Protein AF-A0A5J5QA43-F1 (afdb_monomer_lite)

Sequence (83 aa):
MVERKLGKGGFGQVFVGRRVNGGNERGTGSAAMEVALKFEHRNNKGCNDGPPYEWQVYNALGGSHGVPKVHYKGKQGDYDVMV

Secondary structure (DSSP, 8-state):
-EEEEEEE-SSEEEEEEE-SSS-BTT--GGGBSEEEEEEEETTSTT--SS--HHHHHHHHHTT-TTSPPP--EEEETTEEEE-

InterPro domains:
  IPR011009 Protein kinase-like domain superfamily [SSF56112] (2-83)
  IPR017441 Protein kinase, ATP binding site [PS00107] (6-38)

Organism: Gossypium barbadense (NCBI:txid3634)

Structure (mmCIF, N/CA/C/O backbone):
data_AF-A0A5J5QA43-F1
#
_entry.id   AF-A0A5J5QA43-F1
#
loop_
_atom_site.group_PDB
_atom_site.id
_atom_site.type_symbol
_atom_site.label_atom_id
_atom_site.label_alt_id
_atom_site.label_comp_id
_atom_site.label_asym_id
_atom_site.label_entity_id
_atom_site.label_seq_id
_atom_site.pdbx_PDB_ins_code
_atom_site.Cartn_x
_atom_site.Cartn_y
_atom_site.Cartn_z
_atom_site.occupancy
_atom_site.B_iso_or_equiv
_atom_site.auth_seq_id
_atom_site.auth_comp_id
_atom_site.auth_asym_id
_atom_site.auth_atom_id
_atom_site.pdbx_PDB_model_num
ATOM 1 N N . MET A 1 1 ? -8.434 -10.457 1.290 1.00 89.06 1 MET A N 1
ATOM 2 C CA . MET A 1 1 ? -8.569 -10.709 2.737 1.00 89.06 1 MET A CA 1
ATOM 3 C C . MET A 1 1 ? -7.277 -10.310 3.430 1.00 89.06 1 MET A C 1
ATOM 5 O O . MET A 1 1 ? -6.222 -10.557 2.859 1.00 89.06 1 MET A O 1
ATOM 9 N N . VAL A 1 2 ? -7.356 -9.654 4.591 1.00 94.19 2 VAL A N 1
ATOM 10 C CA . VAL A 1 2 ? -6.181 -9.355 5.432 1.00 94.19 2 VAL A CA 1
ATOM 11 C C . VAL A 1 2 ? -5.834 -10.608 6.230 1.00 94.19 2 VAL A C 1
ATOM 13 O O . VAL A 1 2 ? -6.733 -11.235 6.783 1.00 94.19 2 VAL A O 1
ATOM 16 N N . GLU A 1 3 ? -4.557 -10.965 6.283 1.00 94.44 3 GLU A N 1
ATOM 17 C CA . GLU A 1 3 ? -4.066 -12.123 7.028 1.00 94.44 3 GLU A CA 1
ATOM 18 C C . GLU A 1 3 ? -3.139 -11.670 8.168 1.00 94.44 3 GLU A C 1
ATOM 20 O O . GLU A 1 3 ? -3.510 -10.844 9.003 1.00 94.44 3 GLU A O 1
ATOM 25 N N . ARG A 1 4 ? -1.919 -12.210 8.238 1.00 95.88 4 ARG A N 1
ATOM 26 C CA . ARG A 1 4 ? -0.970 -11.931 9.319 1.00 95.88 4 ARG A CA 1
ATOM 27 C C . ARG A 1 4 ? -0.236 -10.606 9.132 1.00 95.88 4 ARG A C 1
ATOM 29 O O . ARG A 1 4 ? 0.019 -10.157 8.015 1.00 95.88 4 ARG A O 1
ATOM 36 N N . LYS A 1 5 ? 0.205 -10.018 10.241 1.00 97.38 5 LYS A N 1
ATOM 37 C CA . LYS A 1 5 ? 1.074 -8.838 10.231 1.00 97.38 5 LYS A CA 1
ATOM 38 C C . LYS A 1 5 ? 2.476 -9.195 9.729 1.00 97.38 5 LYS A C 1
ATOM 40 O O . LYS A 1 5 ? 3.054 -10.192 10.156 1.00 97.38 5 LYS A O 1
ATOM 45 N N . LEU A 1 6 ? 3.017 -8.358 8.848 1.00 96.75 6 LEU A N 1
ATOM 46 C CA . LEU A 1 6 ? 4.398 -8.422 8.364 1.00 96.75 6 LEU A CA 1
ATOM 47 C C . LEU A 1 6 ? 5.321 -7.505 9.162 1.00 96.75 6 LEU A C 1
ATOM 49 O O . LEU A 1 6 ? 6.446 -7.880 9.466 1.00 96.75 6 LEU A O 1
ATOM 53 N N . GLY A 1 7 ? 4.850 -6.310 9.521 1.00 97.00 7 GLY A N 1
ATOM 54 C CA . GLY A 1 7 ? 5.688 -5.346 10.224 1.00 97.00 7 GLY A CA 1
ATOM 55 C C . GLY A 1 7 ? 4.979 -4.049 10.590 1.00 97.00 7 GLY A C 1
ATOM 56 O O . GLY A 1 7 ? 3.785 -3.861 10.347 1.00 97.00 7 GLY A O 1
ATOM 57 N N . LYS A 1 8 ? 5.731 -3.145 11.220 1.00 94.38 8 LYS A N 1
ATOM 58 C CA . LYS A 1 8 ? 5.315 -1.775 11.534 1.00 94.38 8 LYS A CA 1
ATOM 59 C C . LYS A 1 8 ? 6.429 -0.825 11.099 1.00 94.38 8 LYS A C 1
ATOM 61 O O . LYS A 1 8 ? 7.572 -1.021 11.495 1.00 94.38 8 LYS A O 1
ATOM 66 N N . GLY A 1 9 ? 6.082 0.179 10.303 1.00 89.56 9 GLY A N 1
ATOM 67 C CA . GLY A 1 9 ? 6.960 1.293 9.948 1.00 89.56 9 GLY A CA 1
ATOM 68 C C . GLY A 1 9 ? 6.589 2.563 10.715 1.00 89.56 9 GLY A C 1
ATOM 69 O O . GLY A 1 9 ? 5.675 2.555 11.541 1.00 89.56 9 GLY A O 1
ATOM 70 N N . GLY A 1 10 ? 7.269 3.670 10.408 1.00 87.50 10 GLY A N 1
ATOM 71 C CA . GLY A 1 10 ? 6.993 4.972 11.032 1.00 87.50 10 GLY A CA 1
ATOM 72 C C . GLY A 1 10 ? 5.565 5.474 10.793 1.00 87.50 10 GLY A C 1
ATOM 73 O O . GLY A 1 10 ? 4.941 6.007 11.704 1.00 87.50 10 GLY A O 1
ATOM 74 N N . PHE A 1 11 ? 5.023 5.227 9.598 1.00 85.56 11 PHE A N 1
ATOM 75 C CA . PHE A 1 11 ? 3.719 5.752 9.177 1.00 85.56 11 PHE A CA 1
ATOM 76 C C . PHE A 1 11 ? 2.559 4.775 9.378 1.00 85.56 11 PHE A C 1
ATOM 78 O O . PHE A 1 11 ? 1.396 5.173 9.373 1.00 85.56 11 PHE A O 1
ATOM 85 N N . GLY A 1 12 ? 2.834 3.489 9.602 1.00 91.25 12 GLY A N 1
ATOM 86 C CA . GLY A 1 12 ? 1.764 2.503 9.558 1.00 91.25 12 GLY A CA 1
ATOM 87 C C . GLY A 1 12 ? 2.178 1.066 9.805 1.00 91.25 12 GLY A C 1
ATOM 88 O O . GLY A 1 12 ? 3.289 0.756 10.240 1.00 91.25 12 GLY A O 1
ATOM 89 N N . GLN A 1 13 ? 1.237 0.174 9.539 1.00 95.00 13 GLN A N 1
ATOM 90 C CA . GLN A 1 13 ? 1.393 -1.264 9.702 1.00 95.00 13 GLN A CA 1
ATOM 91 C C . GLN A 1 13 ? 1.269 -1.955 8.348 1.00 95.00 13 GLN A C 1
ATOM 93 O O . GLN A 1 13 ? 0.500 -1.521 7.494 1.00 95.00 13 GLN A O 1
ATOM 98 N N . VAL A 1 14 ? 2.032 -3.031 8.168 1.00 96.94 14 VAL A N 1
ATOM 99 C CA . VAL A 1 14 ? 2.033 -3.832 6.943 1.00 96.94 14 VAL A CA 1
ATOM 100 C C . VAL A 1 14 ? 1.579 -5.244 7.277 1.00 96.94 14 VAL A C 1
ATOM 102 O O . VAL A 1 14 ? 2.033 -5.824 8.268 1.00 96.94 14 VAL A O 1
ATOM 105 N N . PHE A 1 15 ? 0.701 -5.798 6.451 1.00 97.62 15 PHE A N 1
ATOM 106 C CA . PHE A 1 15 ? 0.130 -7.135 6.583 1.00 97.62 15 PHE A CA 1
ATOM 107 C C . PHE A 1 15 ? 0.276 -7.911 5.276 1.00 97.62 15 PHE A C 1
ATOM 109 O O . PHE A 1 15 ? 0.412 -7.319 4.208 1.00 97.62 15 PHE A O 1
ATOM 116 N N . VAL A 1 16 ? 0.214 -9.237 5.360 1.00 96.56 16 VAL A N 1
ATOM 117 C CA . VAL A 1 16 ? -0.063 -10.080 4.195 1.00 96.56 16 VAL A CA 1
ATOM 118 C C . VAL A 1 16 ? -1.540 -9.927 3.859 1.00 96.56 16 VAL A C 1
ATOM 120 O O . VAL A 1 16 ? -2.398 -10.003 4.739 1.00 96.56 16 VAL A O 1
ATOM 123 N N . GLY A 1 17 ? -1.838 -9.711 2.587 1.00 95.19 17 GLY A N 1
ATOM 124 C CA . GLY A 1 17 ? -3.169 -9.837 2.027 1.00 95.19 17 GLY A CA 1
ATOM 125 C C . GLY A 1 17 ? -3.222 -10.963 1.011 1.00 95.19 17 GLY A C 1
ATOM 126 O O . GLY A 1 17 ? -2.259 -11.188 0.285 1.00 95.19 17 GLY A O 1
ATOM 127 N N . ARG A 1 18 ? -4.373 -11.622 0.913 1.00 93.56 18 ARG A N 1
ATOM 128 C CA . ARG A 1 18 ? -4.674 -12.574 -0.159 1.00 93.56 18 ARG A CA 1
ATOM 129 C C . ARG A 1 18 ? -5.765 -12.019 -1.066 1.00 93.56 18 ARG A C 1
ATOM 131 O O . ARG A 1 18 ? -6.776 -11.501 -0.570 1.00 93.56 18 ARG A O 1
ATOM 138 N N . ARG A 1 19 ? -5.571 -12.090 -2.385 1.00 90.31 19 ARG A N 1
ATOM 139 C CA . ARG A 1 19 ? -6.612 -11.708 -3.355 1.00 90.31 19 ARG A CA 1
ATOM 140 C C . ARG A 1 19 ? -7.848 -12.594 -3.155 1.00 90.31 19 ARG A C 1
ATOM 142 O O . ARG A 1 19 ? -7.729 -13.789 -2.929 1.00 90.31 19 ARG A O 1
ATOM 149 N N . VAL A 1 20 ? -9.034 -11.982 -3.176 1.00 88.94 20 VAL A N 1
ATOM 150 C CA . VAL A 1 20 ? -10.312 -12.712 -3.041 1.00 88.94 20 VAL A CA 1
ATOM 151 C C . VAL A 1 20 ? -10.766 -13.249 -4.396 1.00 88.94 20 VAL A C 1
ATOM 153 O O . VAL A 1 20 ? -11.301 -14.345 -4.477 1.00 88.94 20 VAL A O 1
ATOM 156 N N . ASN A 1 21 ? -10.517 -12.479 -5.457 1.00 86.75 21 ASN A N 1
ATOM 157 C CA . ASN A 1 21 ? -10.815 -12.847 -6.833 1.00 86.75 21 ASN A CA 1
ATOM 158 C C . ASN A 1 21 ? -9.567 -12.650 -7.693 1.00 86.75 21 ASN A C 1
ATOM 160 O O . ASN A 1 21 ? -8.888 -11.624 -7.582 1.00 86.75 21 ASN A O 1
ATOM 164 N N . GLY A 1 22 ? -9.305 -13.615 -8.575 1.00 82.75 22 GLY A N 1
ATOM 165 C CA . GLY A 1 22 ? -8.130 -13.618 -9.442 1.00 82.75 22 GLY A CA 1
ATOM 166 C C . GLY A 1 22 ? -6.809 -13.861 -8.700 1.00 82.75 22 GLY A C 1
ATOM 167 O O . GLY A 1 22 ? -6.766 -13.975 -7.478 1.00 82.75 22 GLY A O 1
ATOM 168 N N . GLY A 1 23 ? -5.722 -13.929 -9.470 1.00 82.69 23 GLY A N 1
ATOM 169 C CA . GLY A 1 23 ? -4.391 -14.316 -8.994 1.00 82.69 23 GLY A CA 1
ATOM 170 C C . GLY A 1 23 ? -4.060 -15.778 -9.305 1.00 82.69 23 GLY A C 1
ATOM 171 O O . GLY A 1 23 ? -4.921 -16.558 -9.703 1.00 82.69 23 GLY A O 1
ATOM 172 N N . ASN A 1 24 ? -2.792 -16.142 -9.157 1.00 85.88 24 ASN A N 1
ATOM 173 C CA . ASN A 1 24 ? -2.261 -17.489 -9.332 1.00 8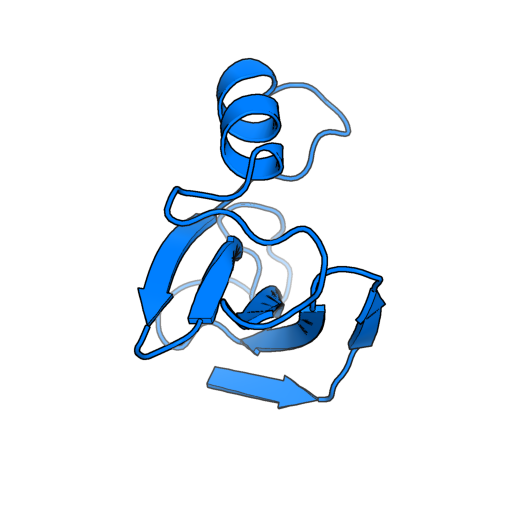5.88 24 ASN A CA 1
ATOM 174 C C . ASN A 1 24 ? -1.244 -17.754 -8.212 1.00 85.88 24 ASN A C 1
ATOM 176 O O . ASN A 1 24 ? -0.428 -16.883 -7.914 1.00 85.88 24 ASN A O 1
ATOM 180 N N . GLU A 1 25 ? -1.280 -18.932 -7.586 1.00 82.81 25 GLU A N 1
ATOM 181 C CA . GLU A 1 25 ? -0.374 -19.305 -6.486 1.00 82.81 25 GLU A CA 1
ATOM 182 C C . GLU A 1 25 ? 1.102 -19.210 -6.888 1.00 82.81 25 GLU A C 1
ATOM 184 O O . GLU A 1 25 ? 1.953 -18.866 -6.076 1.00 82.81 25 GLU A O 1
ATOM 189 N N . ARG A 1 26 ? 1.399 -19.460 -8.169 1.00 85.06 26 ARG A N 1
ATOM 190 C CA . ARG A 1 26 ? 2.742 -19.304 -8.753 1.00 85.06 26 ARG A CA 1
ATOM 191 C C . ARG A 1 26 ? 2.917 -17.993 -9.526 1.00 85.06 26 ARG A C 1
ATOM 193 O O . ARG A 1 26 ? 3.942 -17.787 -10.169 1.00 85.06 26 ARG A O 1
ATOM 200 N N . GLY A 1 27 ? 1.898 -17.137 -9.529 1.00 81.69 27 GLY A N 1
ATOM 201 C CA . GLY A 1 27 ? 1.911 -15.853 -10.215 1.00 81.69 27 GLY A CA 1
ATOM 202 C C . GLY A 1 27 ? 2.720 -14.814 -9.448 1.00 81.69 27 GLY A C 1
ATOM 203 O O . GLY A 1 27 ? 2.744 -14.802 -8.221 1.00 81.69 27 GLY A O 1
ATOM 204 N N . THR A 1 28 ? 3.353 -13.900 -10.174 1.00 81.75 28 THR A N 1
ATOM 205 C CA . THR A 1 28 ? 4.050 -12.741 -9.604 1.00 81.75 28 THR A CA 1
ATOM 206 C C . THR A 1 28 ? 3.438 -11.442 -10.130 1.00 81.75 28 THR A C 1
ATOM 208 O O . THR A 1 28 ? 2.638 -11.434 -11.074 1.00 81.75 28 THR A O 1
ATOM 211 N N . GLY A 1 29 ? 3.759 -10.319 -9.483 1.00 83.31 29 GLY A N 1
ATOM 212 C CA . GLY A 1 29 ? 3.254 -9.002 -9.869 1.00 83.31 29 GLY A CA 1
ATOM 213 C C . GLY A 1 29 ? 1.723 -8.948 -9.920 1.00 83.31 29 GLY A C 1
ATOM 214 O O . GLY A 1 29 ? 1.040 -9.212 -8.933 1.00 83.31 29 GLY A O 1
ATOM 215 N N . SER A 1 30 ? 1.163 -8.615 -11.089 1.00 82.25 30 SER A N 1
ATOM 216 C CA . SER A 1 30 ? -0.292 -8.451 -11.269 1.00 82.25 30 SER A CA 1
ATOM 217 C C . SER A 1 30 ? -1.108 -9.722 -11.027 1.00 82.25 30 SER A C 1
ATOM 219 O O . SER A 1 30 ? -2.302 -9.614 -10.761 1.00 82.25 30 SER A O 1
ATOM 221 N N . ALA A 1 31 ? -0.473 -10.893 -11.109 1.00 87.62 31 ALA A N 1
ATOM 222 C CA . ALA A 1 31 ? -1.100 -12.190 -10.886 1.00 87.62 31 ALA A CA 1
ATOM 223 C C . ALA A 1 31 ? -0.747 -12.803 -9.521 1.00 87.62 31 ALA A C 1
ATOM 225 O O . ALA A 1 31 ? -1.100 -13.952 -9.285 1.00 87.62 31 ALA A O 1
ATOM 226 N N . ALA A 1 32 ? -0.051 -12.091 -8.628 1.00 89.81 32 ALA A N 1
ATOM 227 C CA . ALA A 1 32 ? 0.334 -12.649 -7.331 1.00 89.81 32 ALA A CA 1
ATOM 228 C C . ALA A 1 32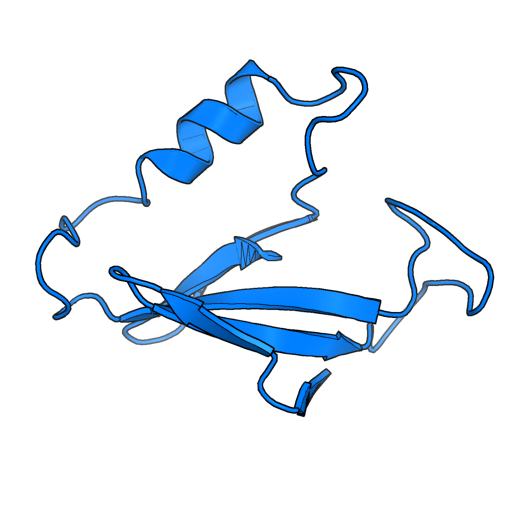 ? -0.891 -13.024 -6.478 1.00 89.81 32 ALA A C 1
ATOM 230 O O . ALA A 1 32 ? -1.877 -12.293 -6.461 1.00 89.81 32 ALA A O 1
ATOM 231 N N . MET A 1 33 ? -0.866 -14.139 -5.751 1.00 92.38 33 MET A N 1
ATOM 232 C CA . MET A 1 33 ? -1.942 -14.421 -4.785 1.00 92.38 33 MET A CA 1
ATOM 233 C C . MET A 1 33 ? -1.781 -13.629 -3.490 1.00 92.38 33 MET A C 1
ATOM 235 O O . MET A 1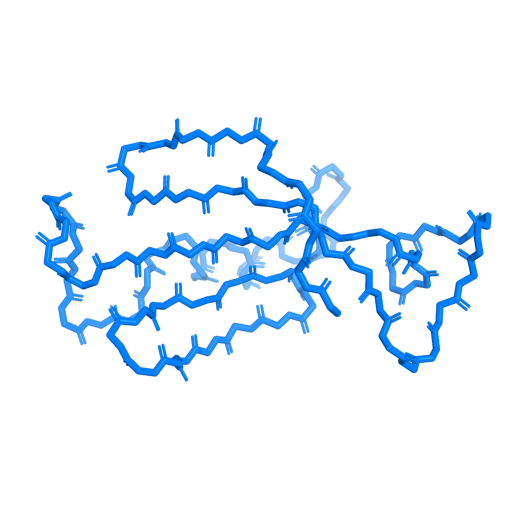 33 ? -2.766 -13.117 -2.951 1.00 92.38 33 MET A O 1
ATOM 239 N N . GLU A 1 34 ? -0.542 -13.499 -3.027 1.00 93.12 34 GLU A N 1
ATOM 240 C CA . GLU A 1 34 ? -0.184 -12.731 -1.840 1.00 93.12 34 GLU A CA 1
ATOM 241 C C . GLU A 1 34 ? 0.259 -11.315 -2.223 1.00 93.12 34 GLU A C 1
ATOM 243 O O . GLU A 1 34 ? 0.955 -11.101 -3.217 1.00 93.12 34 GLU A O 1
ATOM 248 N N . VAL A 1 35 ? -0.160 -10.338 -1.425 1.00 94.06 35 VAL A N 1
ATOM 249 C CA . VAL A 1 35 ? 0.168 -8.916 -1.575 1.00 94.06 35 VAL A CA 1
ATOM 250 C C . VAL A 1 35 ? 0.537 -8.319 -0.224 1.00 94.06 35 VAL A C 1
ATOM 252 O O . VAL A 1 35 ? 0.119 -8.816 0.822 1.00 94.06 35 VAL A O 1
ATOM 255 N N . ALA A 1 36 ? 1.301 -7.232 -0.232 1.00 95.75 36 ALA A N 1
ATOM 256 C CA . ALA A 1 36 ? 1.533 -6.448 0.971 1.00 95.75 36 ALA A CA 1
ATOM 257 C C . ALA A 1 36 ? 0.409 -5.417 1.120 1.00 95.75 36 ALA A C 1
ATOM 259 O O . ALA A 1 36 ? 0.179 -4.620 0.224 1.00 95.75 36 ALA A O 1
ATOM 260 N N . LEU A 1 37 ? -0.285 -5.420 2.255 1.00 96.00 37 LEU A N 1
ATOM 261 C CA . LEU A 1 37 ? -1.296 -4.422 2.594 1.00 96.00 37 LEU A CA 1
ATOM 262 C C . LEU A 1 37 ? -0.694 -3.432 3.585 1.00 96.00 37 LEU A C 1
ATOM 264 O O . LEU A 1 37 ? -0.395 -3.811 4.720 1.00 96.00 37 LEU A O 1
ATOM 268 N N . LYS A 1 38 ? -0.523 -2.176 3.176 1.00 95.75 38 LYS A N 1
ATOM 269 C CA . LYS A 1 38 ? -0.052 -1.098 4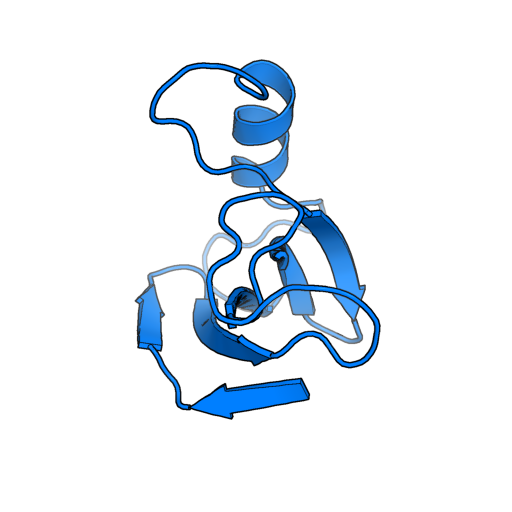.049 1.00 95.75 38 LYS A CA 1
ATOM 270 C C . LYS A 1 38 ? -1.231 -0.243 4.498 1.00 95.75 38 LYS A C 1
ATOM 272 O O . LYS A 1 38 ? -1.978 0.256 3.663 1.00 95.75 38 LYS A O 1
ATOM 277 N N . PHE A 1 39 ? -1.353 -0.059 5.810 1.00 94.50 39 PHE A N 1
ATOM 278 C CA . PHE A 1 39 ? -2.342 0.808 6.444 1.00 94.50 39 PHE A CA 1
ATOM 279 C C . PHE A 1 39 ? -1.630 1.932 7.187 1.00 94.50 39 PHE A C 1
ATOM 281 O O . PHE A 1 39 ? -0.893 1.681 8.147 1.00 94.50 39 PHE A O 1
ATOM 288 N N . GLU A 1 40 ? -1.874 3.164 6.764 1.00 93.94 40 GLU A N 1
ATOM 289 C CA . GLU A 1 40 ? -1.392 4.374 7.424 1.00 93.94 40 GLU A CA 1
ATOM 290 C C . GLU A 1 40 ? -2.570 5.059 8.103 1.00 93.94 40 GLU A C 1
ATOM 292 O O . GLU A 1 40 ? -3.548 5.411 7.452 1.00 93.94 40 GLU A O 1
ATOM 297 N N . HIS A 1 41 ? -2.513 5.182 9.428 1.00 91.12 41 HIS A N 1
ATOM 298 C CA . HIS A 1 41 ? -3.568 5.849 10.185 1.00 91.12 41 HIS A CA 1
ATOM 299 C C . HIS A 1 41 ? -3.371 7.360 10.098 1.00 91.12 41 HIS A C 1
ATOM 301 O O . HIS A 1 41 ? -2.272 7.837 10.388 1.00 91.12 41 HIS A O 1
ATOM 307 N N . ARG A 1 42 ? -4.425 8.120 9.791 1.00 87.06 42 ARG A N 1
ATOM 308 C CA . ARG A 1 42 ? -4.305 9.572 9.566 1.00 87.06 42 ARG A CA 1
ATOM 309 C C . ARG A 1 42 ? -3.795 10.371 10.762 1.00 87.06 42 ARG A C 1
ATOM 311 O O . ARG A 1 42 ? -3.199 11.422 10.584 1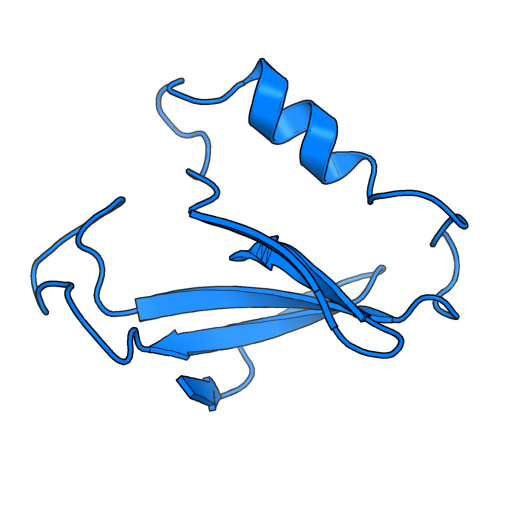.00 87.06 42 ARG A O 1
ATOM 318 N N . ASN A 1 43 ? -3.944 9.840 11.975 1.00 83.94 43 ASN A N 1
ATOM 319 C CA . ASN A 1 43 ? -3.436 10.494 13.187 1.00 83.94 43 ASN A CA 1
ATOM 320 C C . ASN A 1 43 ? -1.988 10.103 13.547 1.00 83.94 43 ASN A C 1
ATOM 322 O O . ASN A 1 43 ? -1.490 10.517 14.594 1.00 83.94 43 ASN A O 1
ATOM 326 N N . ASN A 1 44 ? -1.300 9.277 12.746 1.00 81.38 44 ASN A N 1
ATOM 327 C CA . ASN A 1 44 ? 0.121 9.013 12.981 1.00 81.38 44 ASN A CA 1
ATOM 328 C C . ASN A 1 44 ? 0.962 10.258 12.679 1.00 81.38 44 ASN A C 1
ATOM 330 O O . ASN A 1 44 ? 0.689 11.012 11.746 1.00 81.38 44 ASN A O 1
ATOM 334 N N . LYS A 1 45 ? 2.044 10.440 13.446 1.00 74.50 45 LYS A N 1
ATOM 335 C CA . LYS A 1 45 ? 3.004 11.526 13.214 1.00 74.50 45 LYS A CA 1
ATOM 336 C C . LYS A 1 45 ? 3.532 11.472 11.777 1.00 74.50 45 LYS A C 1
ATOM 338 O O . LYS A 1 45 ? 4.050 10.442 11.351 1.00 74.50 45 LYS A O 1
ATOM 343 N N . GLY A 1 46 ? 3.432 12.596 11.070 1.00 70.44 46 GLY A N 1
ATOM 344 C CA . GLY A 1 46 ? 3.886 12.727 9.685 1.00 70.44 46 GLY A CA 1
ATOM 345 C C . GLY A 1 46 ? 2.867 12.297 8.626 1.00 70.44 46 GLY A C 1
ATOM 346 O O . GLY A 1 46 ? 3.214 12.304 7.447 1.00 70.44 46 GLY A O 1
ATOM 347 N N . CYS A 1 47 ? 1.634 11.948 9.011 1.00 69.75 47 CYS A N 1
ATOM 348 C CA . CYS A 1 47 ? 0.527 11.844 8.067 1.00 69.75 47 CYS A CA 1
ATOM 349 C C . CYS A 1 47 ? -0.064 13.238 7.810 1.00 69.75 47 CYS A C 1
ATOM 351 O O . CYS A 1 47 ? -0.298 13.996 8.749 1.00 69.75 47 CYS A O 1
ATOM 353 N N . ASN A 1 48 ? -0.277 13.575 6.539 1.00 71.19 48 ASN A N 1
ATOM 354 C CA . ASN A 1 48 ? -0.901 14.830 6.119 1.00 71.19 48 ASN A CA 1
ATOM 355 C C . ASN A 1 48 ? -2.371 14.571 5.745 1.00 71.19 48 ASN A C 1
ATOM 357 O O . ASN A 1 48 ? -2.739 13.431 5.475 1.00 71.19 48 ASN A O 1
ATOM 361 N N . ASP A 1 49 ? -3.197 15.616 5.628 1.00 70.56 49 ASP A N 1
ATOM 362 C CA . ASP A 1 49 ? -4.607 15.500 5.189 1.00 70.56 49 ASP A CA 1
ATOM 363 C C . ASP A 1 49 ? -4.781 15.015 3.728 1.00 70.56 49 ASP A C 1
ATOM 365 O O . ASP A 1 49 ? -5.897 14.812 3.231 1.00 70.56 49 ASP A O 1
ATOM 369 N N . GLY A 1 50 ? -3.670 14.796 3.024 1.00 77.00 50 GLY A N 1
ATOM 370 C CA . GLY A 1 50 ? -3.610 14.327 1.647 1.00 77.00 50 GLY A CA 1
ATOM 371 C C . GLY A 1 50 ? -3.054 12.906 1.504 1.00 77.00 50 GLY A C 1
ATOM 372 O O . GLY A 1 50 ? -2.530 12.334 2.458 1.00 77.00 50 GLY A O 1
ATOM 373 N N . PRO A 1 51 ? -3.141 12.334 0.291 1.00 80.38 51 PRO A N 1
ATOM 374 C CA . PRO A 1 51 ? -2.545 11.040 -0.019 1.00 80.38 51 PRO A CA 1
ATOM 375 C C . PRO A 1 51 ? -1.055 10.981 0.372 1.00 80.38 51 PRO A C 1
ATOM 377 O O . PRO A 1 51 ? -0.341 11.961 0.134 1.00 80.38 51 PRO A O 1
ATOM 380 N N . PRO A 1 52 ? -0.557 9.853 0.912 1.00 89.56 52 PRO A N 1
ATOM 381 C CA . PRO A 1 52 ? 0.853 9.701 1.265 1.00 89.56 52 PRO A CA 1
ATOM 382 C C . PRO A 1 52 ? 1.790 10.038 0.098 1.00 89.56 52 PRO A C 1
ATOM 384 O O . PRO A 1 52 ? 1.570 9.597 -1.031 1.00 89.56 52 PRO A O 1
ATOM 387 N N . TYR A 1 53 ? 2.879 10.769 0.365 1.00 90.06 53 TYR A N 1
ATOM 388 C CA . TYR A 1 53 ? 3.854 11.167 -0.666 1.00 90.06 53 TYR A CA 1
ATOM 389 C C . TYR A 1 53 ? 4.430 9.963 -1.434 1.00 90.06 53 TYR A C 1
ATOM 391 O O . TYR A 1 53 ? 4.626 10.023 -2.648 1.00 90.06 53 TYR A O 1
ATOM 399 N N . GLU A 1 54 ? 4.605 8.829 -0.747 1.00 91.50 54 GLU A N 1
ATOM 400 C CA . GLU A 1 54 ? 5.038 7.555 -1.337 1.00 91.50 54 GLU A CA 1
ATOM 401 C C . GLU A 1 54 ? 4.182 7.146 -2.553 1.00 91.50 54 GLU A C 1
ATOM 403 O O . GLU A 1 54 ? 4.683 6.570 -3.521 1.00 91.50 54 GLU A O 1
ATOM 408 N N . TRP A 1 55 ? 2.894 7.499 -2.569 1.00 92.31 55 TRP A N 1
ATOM 409 C CA . TRP A 1 55 ? 2.018 7.193 -3.693 1.00 92.31 55 TRP A CA 1
ATOM 410 C C . TRP A 1 55 ? 2.434 7.921 -4.969 1.00 92.31 55 TRP A C 1
ATOM 412 O O . TRP A 1 55 ? 2.340 7.331 -6.047 1.00 92.31 55 TRP A O 1
ATOM 422 N N . GLN A 1 56 ? 2.893 9.168 -4.870 1.00 92.06 56 GLN A N 1
ATOM 423 C CA . GLN A 1 56 ? 3.361 9.935 -6.023 1.00 92.06 56 GLN A CA 1
ATOM 424 C C . GLN A 1 56 ? 4.660 9.346 -6.574 1.00 92.06 56 GLN A C 1
ATOM 426 O O . GLN A 1 56 ? 4.789 9.183 -7.786 1.00 92.06 56 GLN A O 1
ATOM 431 N N . VAL A 1 57 ? 5.570 8.934 -5.687 1.00 94.12 57 VAL A N 1
ATOM 432 C CA . VAL A 1 57 ? 6.838 8.293 -6.061 1.00 94.12 57 VAL A CA 1
ATOM 433 C C . VAL A 1 57 ? 6.586 7.022 -6.874 1.00 94.12 57 VAL A C 1
ATOM 435 O O . VAL A 1 57 ? 7.118 6.882 -7.973 1.00 94.12 57 VAL A O 1
ATOM 438 N N . TYR A 1 58 ? 5.705 6.130 -6.409 1.00 93.94 58 TYR A N 1
ATOM 439 C CA . TYR A 1 58 ? 5.382 4.919 -7.174 1.00 93.94 58 TYR A CA 1
ATOM 440 C C . TYR A 1 58 ? 4.634 5.189 -8.481 1.00 93.94 58 TYR A C 1
ATOM 442 O O . TYR A 1 58 ? 4.748 4.393 -9.407 1.00 93.94 58 TYR A O 1
ATOM 450 N N . ASN A 1 59 ? 3.862 6.276 -8.580 1.00 91.50 59 ASN A N 1
ATOM 451 C CA . ASN A 1 59 ? 3.232 6.643 -9.851 1.00 91.50 59 ASN A CA 1
ATOM 452 C C . ASN A 1 59 ? 4.280 7.105 -10.871 1.00 91.50 59 ASN A C 1
ATOM 454 O O . ASN A 1 59 ? 4.197 6.725 -12.033 1.00 91.50 59 ASN A O 1
ATOM 458 N N . ALA A 1 60 ? 5.270 7.888 -10.434 1.00 93.88 60 ALA A N 1
ATOM 459 C CA . ALA A 1 60 ? 6.336 8.381 -11.300 1.00 93.88 60 ALA A CA 1
ATOM 460 C C . ALA A 1 60 ? 7.309 7.271 -11.733 1.00 93.88 60 ALA A C 1
ATOM 462 O O . ALA A 1 60 ? 7.767 7.264 -12.870 1.00 93.88 60 ALA A O 1
ATOM 463 N N . LEU A 1 61 ? 7.615 6.328 -10.836 1.00 93.94 61 LEU A N 1
ATOM 464 C CA . LEU A 1 61 ? 8.586 5.253 -11.079 1.00 93.94 61 LEU A CA 1
ATOM 465 C C . LEU A 1 61 ? 7.956 3.945 -11.586 1.00 93.94 61 LEU A C 1
ATOM 467 O O . LEU A 1 61 ? 8.668 2.967 -11.836 1.00 93.94 61 LEU A O 1
ATOM 471 N N . GLY A 1 62 ? 6.629 3.900 -11.717 1.00 90.00 62 GLY A N 1
ATOM 472 C CA . GLY A 1 62 ? 5.884 2.698 -12.075 1.00 90.00 62 GLY A CA 1
ATOM 473 C C . GLY A 1 62 ? 6.369 2.067 -13.383 1.00 90.00 62 GLY A C 1
ATOM 474 O O . GLY A 1 62 ? 6.584 2.752 -14.377 1.00 90.00 62 GLY A O 1
ATOM 475 N N . GLY A 1 63 ? 6.541 0.743 -13.385 1.00 85.62 63 GLY A N 1
ATOM 476 C CA . GLY A 1 63 ? 7.025 -0.009 -14.552 1.00 85.62 63 GLY A CA 1
ATOM 477 C C . GLY A 1 63 ? 8.549 -0.138 -14.643 1.00 85.62 63 GLY A C 1
ATOM 478 O O . GLY A 1 63 ? 9.034 -0.928 -15.451 1.00 85.62 63 GLY A O 1
ATOM 479 N N . SER A 1 64 ? 9.300 0.558 -13.787 1.00 90.62 64 SER A N 1
ATOM 480 C CA . SER A 1 64 ? 10.752 0.388 -13.675 1.00 90.62 64 SER A CA 1
ATOM 481 C C . SER A 1 64 ? 11.119 -0.940 -13.009 1.00 90.62 64 SER A C 1
ATOM 483 O O . SER A 1 64 ? 10.480 -1.374 -12.047 1.00 90.62 64 SER A O 1
ATOM 485 N N . HIS A 1 65 ? 12.183 -1.582 -13.494 1.00 90.25 65 HIS A N 1
ATOM 486 C CA . HIS A 1 65 ? 12.692 -2.813 -12.895 1.00 90.25 65 HIS A CA 1
ATOM 487 C C . HIS A 1 65 ? 13.114 -2.582 -11.434 1.00 90.25 65 HIS A C 1
ATOM 489 O O . HIS A 1 65 ? 13.769 -1.591 -11.121 1.00 90.25 65 HIS A O 1
ATOM 495 N N . GLY A 1 66 ? 12.728 -3.494 -10.540 1.00 89.62 66 GLY A N 1
ATOM 496 C CA . GLY A 1 66 ? 13.020 -3.397 -9.105 1.00 89.62 66 GLY A CA 1
ATOM 497 C C . GLY A 1 66 ? 12.094 -2.467 -8.311 1.00 89.62 66 GLY A C 1
ATOM 498 O O . GLY A 1 66 ? 12.161 -2.471 -7.084 1.00 89.62 66 GLY A O 1
ATOM 499 N N . VAL A 1 67 ? 11.196 -1.719 -8.964 1.00 92.00 67 VAL A N 1
ATOM 500 C CA . VAL A 1 67 ? 10.195 -0.887 -8.280 1.00 92.00 67 VAL A CA 1
ATOM 501 C C . VAL A 1 67 ? 8.918 -1.703 -8.040 1.00 92.00 67 VAL A C 1
ATOM 503 O O . VAL A 1 67 ? 8.350 -2.241 -8.996 1.00 92.00 67 VAL A O 1
ATOM 506 N N . PRO A 1 68 ? 8.427 -1.799 -6.790 1.00 90.81 68 PRO A N 1
ATOM 507 C CA . PRO A 1 68 ? 7.159 -2.455 -6.492 1.00 90.81 68 PRO A CA 1
ATOM 508 C C . PRO A 1 68 ? 5.993 -1.885 -7.311 1.00 90.81 68 PRO A C 1
ATOM 510 O O . PRO A 1 68 ? 5.792 -0.671 -7.386 1.00 90.81 68 PRO A O 1
ATOM 513 N N . LYS A 1 69 ? 5.186 -2.770 -7.907 1.00 89.12 69 LYS A N 1
ATOM 514 C CA . LYS A 1 69 ? 3.946 -2.374 -8.582 1.00 89.12 69 LYS A CA 1
ATOM 515 C C . LYS A 1 69 ? 2.854 -2.177 -7.541 1.00 89.12 69 LYS A C 1
ATOM 517 O O . LYS A 1 69 ? 2.498 -3.126 -6.853 1.00 89.12 69 LYS A O 1
ATOM 522 N N . VAL A 1 70 ? 2.272 -0.983 -7.504 1.00 92.12 70 VAL A N 1
ATOM 523 C CA . VAL A 1 70 ? 1.093 -0.722 -6.677 1.00 92.12 70 VAL A CA 1
ATOM 524 C C . VAL A 1 70 ? -0.169 -1.129 -7.436 1.00 92.12 70 VAL A C 1
ATOM 526 O O . VAL A 1 70 ? -0.415 -0.678 -8.555 1.00 92.12 70 VAL A O 1
ATOM 529 N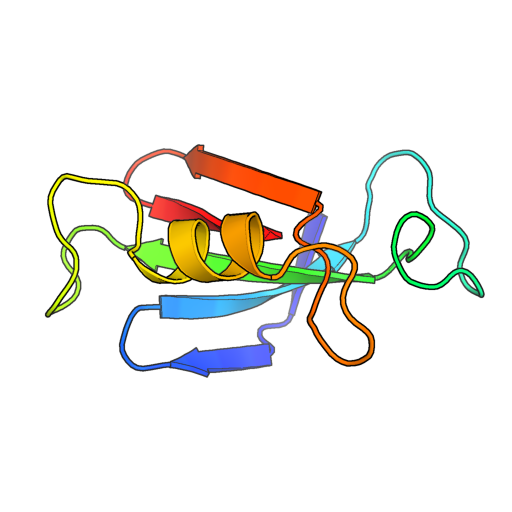 N . HIS A 1 71 ? -0.953 -2.012 -6.835 1.00 89.50 71 HIS A N 1
ATOM 530 C CA . HIS A 1 71 ? -2.205 -2.548 -7.350 1.00 89.50 71 HIS A CA 1
ATOM 531 C C . HIS A 1 71 ? -3.417 -1.728 -6.925 1.00 89.50 71 HIS A C 1
ATOM 533 O O . HIS A 1 71 ? -4.401 -1.680 -7.661 1.00 89.50 71 HIS A O 1
ATOM 539 N N . TYR A 1 72 ? -3.360 -1.105 -5.750 1.00 91.94 72 TYR A N 1
ATOM 540 C CA . TYR A 1 72 ? -4.440 -0.269 -5.243 1.00 91.94 72 TYR A CA 1
ATOM 541 C C . TYR A 1 72 ? -3.911 0.823 -4.315 1.00 91.94 72 TYR A C 1
ATOM 543 O O . TYR A 1 72 ? -2.965 0.610 -3.558 1.00 91.94 72 TYR A O 1
ATOM 551 N N . LYS A 1 73 ? -4.559 1.987 -4.364 1.00 93.62 73 LYS A N 1
ATOM 552 C CA . LYS A 1 73 ? -4.361 3.116 -3.453 1.00 93.62 73 LYS A CA 1
ATOM 553 C C . LYS A 1 73 ? -5.726 3.720 -3.159 1.00 93.62 73 LYS A C 1
ATOM 555 O O . LYS A 1 73 ? -6.475 3.994 -4.096 1.00 93.62 73 LYS A O 1
ATOM 560 N N . GLY A 1 74 ? -6.056 3.944 -1.894 1.00 93.69 74 GLY A N 1
ATOM 561 C CA . GLY A 1 74 ? -7.326 4.569 -1.543 1.00 93.69 74 GLY A CA 1
ATOM 562 C C . GLY A 1 74 ? -7.530 4.762 -0.051 1.00 93.69 74 GLY A C 1
ATOM 563 O O . GLY A 1 74 ? -6.704 4.365 0.766 1.00 93.69 74 GLY A O 1
ATOM 564 N N . LYS A 1 75 ? -8.655 5.383 0.295 1.00 92.44 75 LYS A N 1
ATOM 565 C CA . LYS A 1 75 ? -9.054 5.664 1.676 1.00 92.44 75 LYS A CA 1
ATOM 566 C C . LYS A 1 75 ? -10.063 4.624 2.150 1.00 92.44 75 LYS A C 1
ATOM 568 O O . LYS A 1 75 ? -11.036 4.360 1.451 1.00 92.44 75 LYS A O 1
ATOM 573 N N . GLN A 1 76 ? -9.851 4.072 3.342 1.00 92.25 76 GLN A N 1
ATOM 574 C CA . GLN A 1 76 ? -10.803 3.187 4.014 1.00 92.25 76 GLN A CA 1
ATOM 575 C C . GLN A 1 76 ? -10.929 3.612 5.480 1.00 92.25 76 GLN A C 1
ATOM 577 O O . GLN A 1 76 ? -10.012 3.403 6.273 1.00 92.25 76 GLN A O 1
ATOM 582 N N . GLY A 1 77 ? -12.058 4.230 5.838 1.00 92.31 77 GLY A N 1
ATOM 583 C CA . GLY A 1 77 ? -12.229 4.848 7.158 1.00 92.31 77 GLY A CA 1
ATOM 584 C C . GLY A 1 77 ? -11.137 5.888 7.432 1.00 92.31 77 GLY A C 1
ATOM 585 O O . GLY A 1 77 ? -10.882 6.756 6.590 1.00 92.31 77 GLY A O 1
ATOM 586 N N . ASP A 1 78 ? -10.455 5.744 8.568 1.00 91.44 78 ASP A N 1
ATOM 587 C CA . ASP A 1 78 ? -9.355 6.614 9.019 1.00 91.44 78 ASP A CA 1
ATOM 588 C C . ASP A 1 78 ? -7.970 6.188 8.515 1.00 91.44 78 ASP A C 1
ATOM 590 O O . ASP A 1 78 ? -6.945 6.697 8.977 1.00 91.44 78 ASP A O 1
ATOM 594 N N . TYR A 1 79 ? -7.929 5.258 7.560 1.00 92.12 79 TYR A N 1
ATOM 595 C CA . TYR A 1 79 ? -6.691 4.757 6.985 1.00 92.12 79 TYR A CA 1
ATOM 596 C C . TYR A 1 79 ? -6.541 5.157 5.521 1.00 92.12 79 TYR A C 1
ATOM 598 O O . TYR A 1 79 ? -7.490 5.093 4.730 1.00 92.12 79 TYR A O 1
ATOM 606 N N . ASP A 1 80 ? -5.319 5.516 5.158 1.00 93.62 80 ASP A N 1
ATOM 607 C CA . ASP A 1 80 ? -4.835 5.461 3.787 1.00 93.62 80 ASP A CA 1
ATOM 608 C C . ASP A 1 80 ? -4.246 4.063 3.549 1.00 93.62 80 ASP A C 1
ATOM 610 O O . ASP A 1 80 ? -3.444 3.553 4.339 1.00 93.62 80 ASP A O 1
ATOM 614 N N . VAL A 1 81 ? -4.713 3.402 2.489 1.00 94.50 81 VAL A N 1
ATOM 615 C CA . VAL A 1 81 ? -4.440 1.992 2.194 1.00 94.50 81 VAL A CA 1
ATOM 616 C C . VAL A 1 81 ? -3.719 1.869 0.862 1.00 94.50 81 VAL A C 1
ATOM 618 O O . VAL A 1 81 ? -4.146 2.451 -0.138 1.00 94.50 81 VAL A O 1
ATOM 621 N N . MET A 1 82 ? -2.657 1.066 0.842 1.00 95.12 82 MET A N 1
ATOM 622 C CA . MET A 1 82 ? -1.905 0.725 -0.363 1.00 95.12 82 MET A CA 1
ATOM 623 C C . MET A 1 82 ? -1.688 -0.788 -0.462 1.00 95.12 82 MET A C 1
ATOM 625 O O . MET A 1 82 ? -1.447 -1.443 0.556 1.00 95.12 82 MET A O 1
ATOM 629 N N . VAL A 1 83 ? -1.783 -1.319 -1.685 1.00 93.69 83 VAL A N 1
ATOM 630 C CA . VAL A 1 83 ? -1.606 -2.744 -2.027 1.00 93.69 83 VAL A CA 1
ATOM 631 C C . VAL A 1 83 ? -0.639 -2.904 -3.177 1.00 93.69 83 VAL A C 1
ATOM 633 O O . VAL A 1 83 ? -0.860 -2.184 -4.175 1.00 93.69 83 VAL A O 1
#

pLDDT: mean 89.54, std 6.47, range [69.75, 97.62]

Foldseek 3Di:
DWDAWPAADQFWTKTKDADPDAADCPDDAPRHRIDIKTKGFCPGPPRDPDFDPVVVVCVVCPPPPPRHHWPDWDDDPRITITD

Radius of gyration: 13.18 Å; chains: 1; bounding box: 25×35×28 Å